Protein AF-A0A529MJ21-F1 (afdb_monomer)

Nearest PDB structures (foldseek):
  8zx1-assembly1_B  TM=7.496E-01  e=6.719E-03  Escherichia coli
  4tqu-assembly1_M  TM=7.699E-01  e=2.623E-01  Sphingomonas sp.
  4tqv-assembly4_M  TM=7.628E-01  e=3.107E-01  Sphingomonas sp.

Sequence (92 aa):
LRSFLRVTLPLSTPGVISAMLIVMIPTVGDYVTPKLVGGKDGVMIANAIQAQFGKASNWPLGAALSVTTMVIVTLMAGATVLIIRAAQRLAR

Solvent-accessible surface area (backbone atoms only — not comparable to full-atom values): 5176 Å² total; per-residue (Å²): 110,73,62,47,67,70,46,53,47,64,72,42,42,71,58,54,52,53,51,52,59,63,51,51,55,57,72,61,62,56,32,62,63,34,69,74,71,33,64,94,80,34,75,44,72,39,42,53,37,50,42,25,50,59,81,64,64,35,54,70,62,21,49,50,51,49,52,53,50,50,53,52,52,52,50,52,54,51,47,53,53,50,54,51,52,49,54,57,58,74,72,106

Mean predicted aligned error: 7.58 Å

Structure (mmCIF, N/CA/C/O backbone):
data_AF-A0A529MJ21-F1
#
_entry.id   AF-A0A529MJ21-F1
#
loop_
_atom_site.group_PDB
_atom_site.id
_atom_site.type_symbol
_atom_site.label_atom_id
_atom_site.label_alt_id
_atom_site.label_comp_id
_atom_site.label_asym_id
_atom_site.label_entity_id
_atom_site.label_seq_id
_atom_site.pdbx_PDB_ins_code
_atom_site.Cartn_x
_atom_site.Cartn_y
_atom_site.Cartn_z
_atom_site.occupancy
_atom_site.B_iso_or_equiv
_atom_site.auth_seq_id
_atom_site.auth_comp_id
_atom_site.auth_asym_id
_atom_site.auth_atom_id
_atom_site.pdbx_PDB_model_num
ATOM 1 N N . LEU A 1 1 ? -22.465 -13.831 15.093 1.00 78.25 1 LEU A N 1
ATOM 2 C CA . LEU A 1 1 ? -21.959 -12.545 14.544 1.00 78.25 1 LEU A CA 1
ATOM 3 C C . LEU A 1 1 ? -21.834 -11.412 15.567 1.00 78.25 1 LEU A C 1
ATOM 5 O O . LEU A 1 1 ? -20.801 -10.756 15.579 1.00 78.25 1 LEU A O 1
ATOM 9 N N . ARG A 1 2 ? -22.839 -11.161 16.423 1.00 82.31 2 ARG A N 1
ATOM 10 C CA . ARG A 1 2 ? -22.863 -9.981 17.316 1.00 82.31 2 ARG A CA 1
ATOM 11 C C . ARG A 1 2 ? -21.658 -9.878 18.269 1.00 82.31 2 ARG A C 1
ATOM 13 O O . ARG A 1 2 ? -21.151 -8.783 18.461 1.00 82.31 2 ARG A O 1
ATOM 20 N N . SER A 1 3 ? -21.180 -11.006 18.809 1.00 83.50 3 SER A N 1
ATOM 21 C CA . SER A 1 3 ? -19.985 -11.057 19.674 1.00 83.50 3 SER A CA 1
ATOM 22 C C . SER A 1 3 ? -18.688 -10.743 18.911 1.00 83.50 3 SER A C 1
ATOM 24 O O . SER A 1 3 ? -17.901 -9.908 19.346 1.00 83.50 3 SER A O 1
ATOM 26 N N . PHE A 1 4 ? -18.515 -11.314 17.714 1.00 85.94 4 PHE A N 1
ATOM 27 C CA . PHE A 1 4 ? -17.345 -11.063 16.866 1.00 85.94 4 PHE A CA 1
ATOM 28 C C . PHE A 1 4 ? -17.195 -9.576 16.521 1.00 85.94 4 PHE A C 1
ATOM 30 O O . PHE A 1 4 ? -16.128 -9.010 16.712 1.00 85.94 4 PHE A O 1
ATOM 37 N N . LEU A 1 5 ? -18.277 -8.924 16.082 1.00 84.56 5 LEU A N 1
ATOM 38 C CA . LEU A 1 5 ? -18.237 -7.514 15.680 1.00 84.56 5 LEU A CA 1
ATOM 39 C C . LEU A 1 5 ? -18.039 -6.546 16.856 1.00 84.56 5 LEU A C 1
ATOM 41 O O . LEU A 1 5 ? -17.468 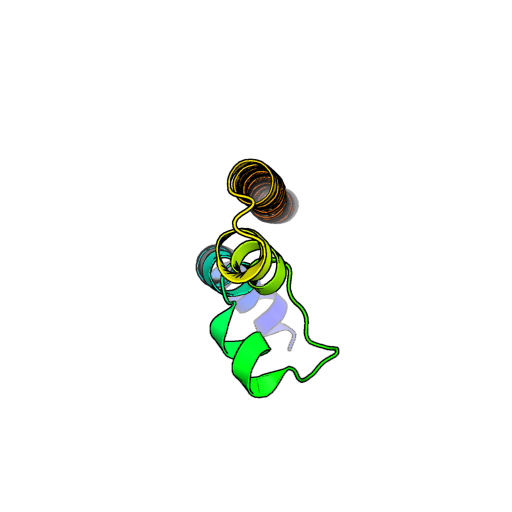-5.479 16.663 1.00 84.56 5 LEU A O 1
ATOM 45 N N . ARG A 1 6 ? -18.505 -6.892 18.064 1.00 83.94 6 ARG A N 1
ATOM 46 C CA . ARG A 1 6 ? -18.392 -6.021 19.250 1.00 83.94 6 ARG A CA 1
ATOM 47 C C . ARG A 1 6 ? -17.137 -6.240 20.082 1.00 83.94 6 ARG A C 1
ATOM 49 O O . ARG A 1 6 ? -16.750 -5.329 20.800 1.00 83.94 6 ARG A O 1
ATOM 56 N N . VAL A 1 7 ? -16.559 -7.437 20.045 1.00 83.94 7 VAL A N 1
ATOM 57 C CA . VAL A 1 7 ? -15.479 -7.830 20.958 1.00 83.94 7 VAL A CA 1
ATOM 58 C C . VAL A 1 7 ? -14.231 -8.163 20.158 1.00 83.94 7 VAL A C 1
ATOM 60 O O . VAL A 1 7 ? -13.247 -7.434 20.226 1.00 83.94 7 VAL A O 1
ATOM 63 N N . THR A 1 8 ? -14.286 -9.221 19.347 1.00 87.69 8 THR A N 1
ATOM 64 C CA . THR A 1 8 ? -13.117 -9.733 18.620 1.00 87.69 8 THR A CA 1
ATOM 65 C C . THR A 1 8 ? -12.586 -8.726 17.606 1.00 87.69 8 THR A C 1
ATOM 67 O O . THR A 1 8 ? -11.397 -8.438 17.599 1.00 87.69 8 THR A O 1
ATOM 70 N N . LEU A 1 9 ? -13.462 -8.141 16.786 1.00 84.50 9 LEU A N 1
ATOM 71 C CA . LEU A 1 9 ? -13.084 -7.195 15.743 1.00 84.50 9 LEU A CA 1
ATOM 72 C C . LEU A 1 9 ? -12.359 -5.961 16.316 1.00 84.50 9 LEU A C 1
ATOM 74 O O . LEU A 1 9 ? -11.221 -5.743 15.904 1.00 84.50 9 LEU A O 1
ATOM 78 N N . PRO A 1 10 ? -12.911 -5.192 17.282 1.00 83.19 10 PRO A N 1
ATOM 79 C CA . PRO A 1 10 ? -12.216 -4.033 17.843 1.00 83.19 10 PRO A CA 1
ATOM 80 C C . PRO A 1 10 ? -10.928 -4.399 18.590 1.00 83.19 10 PRO A C 1
ATOM 82 O O . PRO A 1 10 ? -9.930 -3.702 18.410 1.00 83.19 10 PRO A O 1
ATOM 85 N N . LEU A 1 11 ? -10.893 -5.507 19.344 1.00 86.19 11 LEU A N 1
ATOM 86 C CA . LEU A 1 11 ? -9.669 -5.974 20.016 1.00 86.19 11 LEU A CA 1
ATOM 87 C C . LEU A 1 11 ? -8.564 -6.363 19.021 1.00 86.19 11 LEU A C 1
ATOM 89 O O . LEU A 1 11 ? -7.388 -6.114 19.279 1.00 86.19 11 LEU A O 1
ATOM 93 N N . SER A 1 12 ? -8.927 -6.928 17.869 1.00 86.44 12 SER A N 1
ATOM 94 C CA . SER A 1 12 ? -7.982 -7.316 16.819 1.00 86.44 12 SER A CA 1
ATOM 95 C C . SER A 1 12 ? -7.637 -6.186 15.839 1.00 86.44 12 SER A C 1
ATOM 97 O O . SER A 1 12 ? -6.700 -6.359 15.060 1.00 86.44 12 SER A O 1
ATOM 99 N N . THR A 1 13 ? -8.320 -5.027 15.877 1.00 83.75 13 THR A N 1
ATOM 100 C CA . THR A 1 13 ? -8.027 -3.887 14.980 1.00 83.75 13 THR A CA 1
ATOM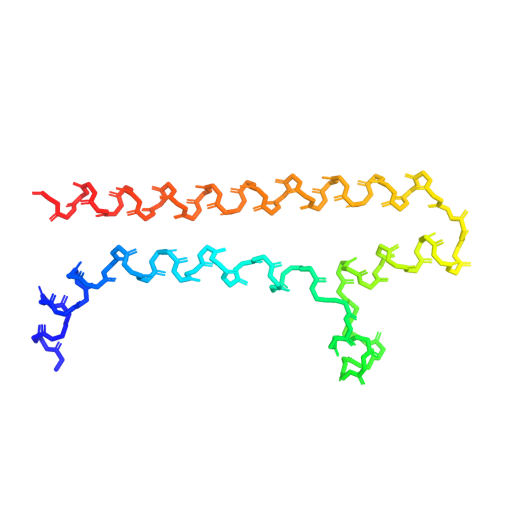 101 C C . THR A 1 13 ? -6.536 -3.527 14.909 1.00 83.75 13 THR A C 1
ATOM 103 O O . THR A 1 13 ? -6.026 -3.544 13.795 1.00 83.75 13 THR A O 1
ATOM 106 N N . PRO A 1 14 ? -5.778 -3.283 16.004 1.00 82.19 14 PRO A N 1
ATOM 107 C CA . PRO A 1 14 ? -4.337 -2.993 15.921 1.00 82.19 14 PRO A CA 1
ATOM 108 C C . PRO A 1 14 ? -3.534 -4.053 15.153 1.00 82.19 14 PRO A C 1
ATOM 110 O O . PRO A 1 14 ? -2.623 -3.702 14.405 1.00 82.19 14 PRO A O 1
ATOM 113 N N . GLY A 1 15 ? -3.891 -5.334 15.286 1.00 86.88 15 GLY A N 1
ATOM 114 C CA . GLY A 1 15 ? -3.233 -6.427 14.568 1.00 86.88 15 GLY A CA 1
ATOM 115 C C . GLY A 1 15 ? -3.546 -6.432 13.070 1.00 86.88 15 GLY A C 1
ATOM 116 O O . GLY A 1 15 ? -2.638 -6.570 12.254 1.00 86.88 15 GLY A O 1
ATOM 117 N N . VAL A 1 16 ? -4.812 -6.212 12.701 1.00 86.00 16 VAL A N 1
ATOM 118 C CA . VAL A 1 16 ? -5.247 -6.131 11.294 1.00 86.00 16 VAL A CA 1
ATOM 119 C C . VAL A 1 16 ? -4.541 -4.987 10.567 1.00 86.00 16 VAL A C 1
ATOM 121 O O . VAL A 1 16 ? -4.118 -5.145 9.427 1.00 86.00 16 VAL A O 1
ATOM 124 N N . ILE A 1 17 ? -4.348 -3.858 11.245 1.00 81.94 17 ILE A N 1
ATOM 125 C CA . ILE A 1 17 ? -3.681 -2.676 10.688 1.00 81.94 17 ILE A CA 1
ATOM 126 C C . ILE A 1 17 ? -2.220 -2.986 10.374 1.00 81.94 17 ILE A C 1
ATOM 128 O O . ILE A 1 17 ? -1.753 -2.719 9.269 1.00 81.94 17 ILE A O 1
ATOM 132 N N . SER A 1 18 ? -1.510 -3.591 11.326 1.00 85.06 18 SER A N 1
ATOM 133 C CA . SER A 1 18 ? -0.121 -4.012 11.132 1.00 85.06 18 SER A CA 1
ATOM 134 C C . SER A 1 18 ? 0.006 -5.014 9.984 1.00 85.06 18 SER A C 1
ATOM 136 O O . SER A 1 18 ? 0.885 -4.868 9.138 1.00 85.06 18 SER A O 1
ATOM 138 N 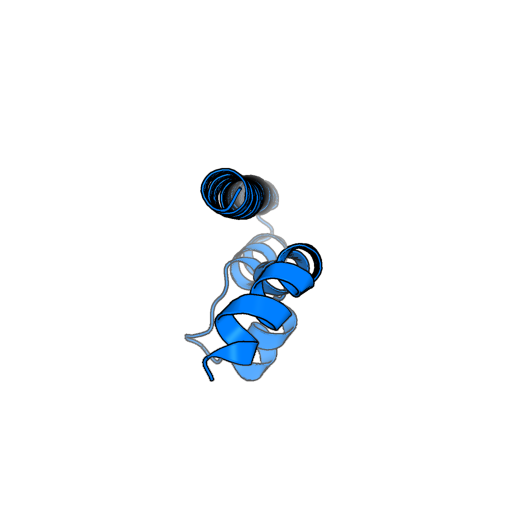N . ALA A 1 19 ? -0.904 -5.990 9.903 1.00 87.31 19 ALA A N 1
ATOM 139 C CA . ALA A 1 19 ? -0.919 -6.971 8.822 1.00 87.31 19 ALA A CA 1
ATOM 140 C C . ALA A 1 19 ? -1.179 -6.325 7.449 1.00 87.31 19 ALA A C 1
ATOM 142 O O . ALA A 1 19 ? -0.472 -6.629 6.490 1.00 87.31 19 ALA A O 1
ATOM 143 N N . MET A 1 20 ? -2.134 -5.392 7.356 1.00 86.06 20 MET A N 1
ATOM 144 C CA . MET A 1 20 ? -2.411 -4.659 6.115 1.00 86.06 20 MET A CA 1
ATOM 145 C C . MET A 1 20 ? -1.190 -3.876 5.626 1.00 86.06 20 MET A C 1
ATOM 147 O O . MET A 1 20 ? -0.896 -3.895 4.434 1.00 86.06 20 MET A O 1
ATOM 151 N N . LEU A 1 21 ? -0.446 -3.230 6.529 1.00 83.94 21 LEU A N 1
ATOM 152 C CA . LEU A 1 21 ? 0.756 -2.476 6.158 1.00 83.94 21 LEU A CA 1
ATOM 153 C C . LEU A 1 21 ? 1.874 -3.376 5.632 1.00 83.94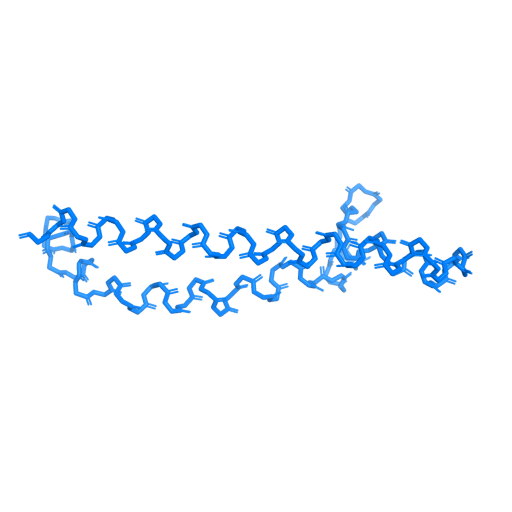 21 LEU A C 1
ATOM 155 O O . LEU A 1 21 ? 2.515 -3.032 4.641 1.00 83.94 21 LEU A O 1
ATOM 159 N N . ILE A 1 22 ? 2.088 -4.529 6.269 1.00 85.94 22 ILE A N 1
ATOM 160 C CA . ILE A 1 22 ? 3.116 -5.491 5.854 1.00 85.94 22 ILE A CA 1
ATOM 161 C C . ILE A 1 22 ? 2.789 -6.076 4.471 1.00 85.94 22 ILE A C 1
ATOM 163 O O . ILE A 1 22 ? 3.686 -6.215 3.644 1.00 85.94 22 ILE A O 1
ATOM 167 N N . VAL A 1 23 ? 1.514 -6.375 4.193 1.00 86.81 23 VAL A N 1
ATOM 168 C CA . VAL A 1 23 ? 1.066 -6.948 2.908 1.00 86.81 23 VAL A CA 1
ATOM 169 C C . VAL A 1 23 ? 1.081 -5.925 1.767 1.00 86.81 23 VAL A C 1
ATOM 171 O O . VAL A 1 23 ? 1.322 -6.302 0.622 1.00 86.81 23 VAL A O 1
ATOM 174 N N . MET A 1 24 ? 0.903 -4.633 2.060 1.00 81.38 24 MET A N 1
ATOM 175 C CA . MET A 1 24 ? 0.902 -3.568 1.047 1.00 81.38 24 MET A CA 1
ATOM 176 C C . MET A 1 24 ? 2.207 -3.536 0.224 1.00 81.38 24 MET A C 1
ATOM 178 O O . MET A 1 24 ? 2.183 -3.289 -0.983 1.00 81.38 24 MET A O 1
ATOM 182 N N . ILE A 1 25 ? 3.344 -3.819 0.870 1.00 82.00 25 ILE A N 1
ATOM 183 C CA . ILE A 1 25 ? 4.685 -3.772 0.267 1.00 82.00 25 ILE A CA 1
ATOM 184 C C . ILE A 1 25 ? 4.814 -4.760 -0.911 1.00 82.00 25 ILE A C 1
ATOM 186 O O . ILE A 1 25 ? 5.054 -4.308 -2.034 1.00 82.00 25 ILE A O 1
ATOM 190 N N . PRO A 1 26 ? 4.634 -6.085 -0.723 1.00 81.75 26 PRO A N 1
ATOM 191 C CA . PRO A 1 26 ? 4.728 -7.037 -1.825 1.00 81.75 26 PRO A CA 1
ATOM 192 C C . PRO A 1 26 ? 3.601 -6.874 -2.846 1.00 81.75 26 PRO A C 1
ATOM 194 O O . PRO A 1 26 ? 3.851 -7.068 -4.029 1.00 81.75 26 PRO A O 1
ATOM 197 N N . THR A 1 27 ? 2.390 -6.463 -2.446 1.00 81.75 27 THR A N 1
ATOM 198 C CA . THR A 1 27 ? 1.272 -6.341 -3.403 1.00 81.75 27 THR A CA 1
ATOM 199 C C . THR A 1 27 ? 1.504 -5.318 -4.510 1.00 81.75 27 THR A C 1
ATOM 201 O O . THR A 1 27 ? 0.983 -5.497 -5.605 1.00 81.75 27 THR A O 1
ATOM 204 N N . VAL A 1 28 ? 2.281 -4.259 -4.255 1.00 76.88 28 VAL A N 1
ATOM 205 C CA . VAL A 1 28 ? 2.605 -3.264 -5.292 1.00 76.88 28 VAL A CA 1
ATOM 206 C C . VAL A 1 28 ? 3.936 -3.566 -5.983 1.00 76.88 28 VAL A C 1
ATOM 208 O O . VAL A 1 28 ? 4.121 -3.219 -7.149 1.00 76.88 28 VAL A O 1
ATOM 211 N N . GLY A 1 29 ? 4.866 -4.213 -5.278 1.00 75.19 29 GLY A N 1
ATOM 212 C CA . GLY A 1 29 ? 6.195 -4.538 -5.798 1.00 75.19 29 GLY A CA 1
ATOM 213 C C . GLY A 1 29 ? 6.274 -5.818 -6.634 1.00 75.19 29 GLY A C 1
ATOM 214 O O . GLY A 1 29 ? 7.294 -6.046 -7.286 1.00 75.19 29 GLY A O 1
ATOM 215 N N . ASP A 1 30 ? 5.243 -6.663 -6.623 1.00 80.25 30 ASP A N 1
ATOM 216 C CA . ASP A 1 30 ? 5.263 -7.928 -7.353 1.00 80.25 30 ASP A CA 1
ATOM 217 C C . ASP A 1 30 ? 5.130 -7.714 -8.869 1.00 80.25 30 ASP A C 1
ATOM 219 O O . ASP A 1 30 ? 4.073 -7.372 -9.399 1.00 80.25 30 ASP A O 1
ATOM 223 N N . TYR A 1 31 ? 6.234 -7.937 -9.578 1.00 72.94 31 TYR A N 1
ATOM 224 C CA . TYR A 1 31 ? 6.275 -7.988 -11.039 1.00 72.94 31 TYR A CA 1
ATOM 225 C C . TYR A 1 31 ? 6.403 -9.424 -11.566 1.00 72.94 31 TYR A C 1
ATOM 227 O O . TYR A 1 31 ? 6.191 -9.684 -12.747 1.00 72.94 31 TYR A O 1
ATOM 235 N N . VAL A 1 32 ? 6.784 -10.387 -10.726 1.00 70.31 32 VAL A N 1
ATOM 236 C CA . VAL A 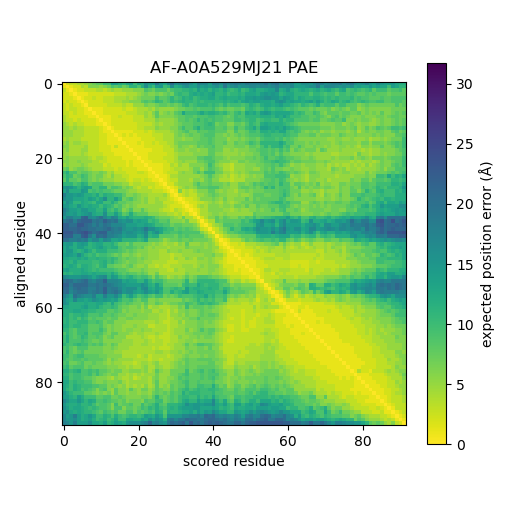1 32 ? 7.111 -11.741 -11.195 1.00 70.31 32 VAL A CA 1
ATOM 237 C C . VAL A 1 32 ? 5.829 -12.525 -11.438 1.00 70.31 32 VAL A C 1
ATOM 239 O O . VAL A 1 32 ? 5.654 -13.097 -12.514 1.00 70.31 32 VAL A O 1
ATOM 242 N N . THR A 1 33 ? 4.899 -12.494 -10.484 1.00 78.94 33 THR A N 1
ATOM 243 C CA . THR A 1 33 ? 3.612 -13.189 -10.596 1.00 78.94 33 THR A CA 1
ATOM 244 C C . THR A 1 33 ? 2.791 -12.710 -11.797 1.00 78.94 33 THR A C 1
ATOM 246 O O . THR A 1 33 ? 2.403 -13.553 -12.611 1.00 78.94 33 THR A O 1
ATOM 249 N N . PRO A 1 34 ? 2.560 -11.395 -12.011 1.00 72.69 34 PRO A N 1
ATOM 250 C CA . PRO A 1 34 ? 1.803 -10.943 -13.177 1.00 72.69 34 PRO A CA 1
ATOM 251 C C . PRO A 1 34 ? 2.538 -11.206 -14.497 1.00 72.69 34 PRO A C 1
ATOM 253 O O . PRO A 1 34 ? 1.893 -11.458 -15.509 1.00 72.69 34 PRO A O 1
ATOM 256 N N . LYS A 1 35 ? 3.876 -11.218 -14.508 1.00 74.38 35 LYS A N 1
ATOM 257 C CA . LYS A 1 35 ? 4.647 -11.560 -15.712 1.00 74.38 35 LYS A CA 1
ATOM 258 C C . LYS A 1 35 ? 4.507 -13.030 -16.116 1.00 74.38 35 LYS A C 1
ATOM 260 O O . LYS A 1 35 ? 4.551 -13.327 -17.307 1.00 74.38 35 LYS A O 1
ATOM 265 N N . LEU A 1 36 ? 4.359 -13.937 -15.150 1.00 76.44 36 LEU A N 1
ATOM 266 C CA . LEU A 1 36 ? 4.250 -15.377 -15.401 1.00 76.44 36 LEU A CA 1
ATOM 267 C C . LEU A 1 36 ? 2.801 -15.848 -15.592 1.00 76.44 36 LEU A C 1
ATOM 269 O O . LEU A 1 36 ? 2.562 -16.752 -16.386 1.00 76.44 36 LEU A O 1
ATOM 273 N N . VAL A 1 37 ? 1.841 -15.241 -14.886 1.00 79.12 37 VAL A N 1
ATOM 274 C CA . VAL A 1 37 ? 0.445 -15.719 -14.813 1.00 79.12 37 VAL A CA 1
ATOM 275 C C . VAL A 1 37 ? -0.557 -14.744 -15.454 1.00 79.12 37 VAL A C 1
ATOM 277 O O . VAL A 1 37 ? -1.660 -15.144 -15.811 1.00 79.12 37 VAL A O 1
ATOM 280 N N . GLY A 1 38 ? -0.198 -13.470 -15.648 1.00 70.94 38 GLY A N 1
ATOM 281 C CA . GLY A 1 38 ? -1.124 -12.410 -16.081 1.00 70.94 38 GLY A CA 1
ATOM 282 C C . GLY A 1 38 ? -1.413 -12.324 -17.588 1.00 70.94 38 GLY A C 1
ATOM 283 O O . GLY A 1 38 ? -2.314 -11.590 -17.992 1.00 70.94 38 GLY A O 1
ATOM 284 N N . GLY A 1 39 ? -0.687 -13.052 -18.443 1.00 70.38 39 GLY A N 1
ATOM 285 C CA . GLY A 1 39 ? -0.854 -12.972 -19.903 1.00 70.38 39 GLY A CA 1
ATOM 286 C C . GLY A 1 39 ? -0.540 -11.580 -20.487 1.00 70.38 39 GLY A C 1
ATOM 287 O O . GLY A 1 39 ? 0.139 -10.772 -19.857 1.00 70.38 39 GLY A O 1
ATOM 288 N N . LYS A 1 40 ? -1.019 -11.280 -21.709 1.00 62.06 40 LYS A N 1
ATOM 289 C CA . LYS A 1 40 ? -0.739 -9.993 -22.393 1.00 62.06 40 LYS A CA 1
ATOM 290 C C . LYS A 1 40 ? -1.425 -8.776 -21.755 1.00 62.06 40 LYS A C 1
ATOM 292 O O . LYS A 1 40 ? -0.958 -7.660 -21.946 1.00 62.06 40 LYS A O 1
ATOM 297 N N . ASP A 1 41 ? -2.522 -8.999 -21.028 1.00 62.75 41 ASP A N 1
ATOM 298 C CA . ASP A 1 41 ? -3.365 -7.940 -20.454 1.00 62.75 41 ASP A CA 1
ATOM 299 C C . ASP A 1 41 ? -3.095 -7.717 -18.953 1.00 62.75 41 ASP A C 1
ATOM 301 O O . ASP A 1 41 ? -3.458 -6.680 -18.406 1.00 62.75 41 ASP A O 1
ATOM 305 N N . GLY A 1 42 ? -2.396 -8.639 -18.280 1.00 61.72 42 GLY A N 1
ATOM 306 C CA . GLY A 1 42 ? -1.993 -8.532 -16.873 1.00 61.72 42 GLY A CA 1
ATOM 307 C C . GLY A 1 42 ? -0.755 -7.662 -16.648 1.00 61.72 42 GLY A C 1
ATOM 308 O O . GLY A 1 42 ? 0.135 -8.021 -15.875 1.00 61.72 42 GLY A O 1
ATOM 309 N N . VAL A 1 43 ? -0.646 -6.534 -17.351 1.00 68.19 43 VAL A N 1
ATOM 310 C CA . VAL A 1 43 ? 0.498 -5.630 -17.204 1.00 68.19 43 VAL A CA 1
ATOM 311 C C . VAL A 1 43 ? 0.311 -4.789 -15.945 1.00 68.19 43 VAL A C 1
ATOM 313 O O . VAL A 1 43 ? -0.534 -3.902 -15.893 1.00 68.19 43 VAL A O 1
ATOM 316 N N . MET A 1 44 ? 1.124 -5.055 -14.925 1.00 81.81 44 MET A N 1
ATOM 317 C CA . MET A 1 44 ? 1.188 -4.224 -13.724 1.00 81.81 44 MET A CA 1
ATOM 318 C C . MET A 1 44 ? 2.266 -3.145 -13.842 1.00 81.81 44 MET A C 1
ATOM 320 O O . MET A 1 44 ? 3.206 -3.263 -14.631 1.00 81.81 44 MET A O 1
ATOM 324 N N . ILE A 1 45 ? 2.161 -2.102 -13.017 1.00 81.38 45 ILE A N 1
ATOM 325 C CA . ILE A 1 45 ? 3.136 -1.000 -12.946 1.00 81.38 45 ILE A CA 1
ATOM 326 C C . ILE A 1 45 ? 4.570 -1.516 -12.777 1.00 81.38 45 ILE A C 1
ATOM 328 O O . ILE A 1 45 ? 5.485 -1.035 -13.444 1.00 81.38 45 ILE A O 1
ATOM 332 N N . ALA A 1 46 ? 4.761 -2.555 -11.965 1.00 78.75 46 ALA A N 1
ATOM 333 C CA . ALA A 1 46 ? 6.071 -3.150 -11.744 1.00 78.75 46 ALA A CA 1
ATOM 334 C C . ALA A 1 46 ? 6.639 -3.834 -13.015 1.00 78.75 46 ALA A C 1
ATOM 336 O O . ALA A 1 46 ? 7.840 -3.745 -13.284 1.00 78.75 46 ALA A O 1
ATOM 337 N N . ASN A 1 47 ? 5.779 -4.409 -13.871 1.00 83.19 47 ASN A N 1
ATOM 338 C CA . ASN A 1 47 ? 6.174 -4.936 -15.188 1.00 83.19 47 ASN A CA 1
ATOM 339 C C . ASN A 1 47 ? 6.587 -3.813 -16.142 1.00 83.19 47 ASN A C 1
ATOM 341 O O . ASN A 1 47 ? 7.564 -3.958 -16.880 1.00 83.19 47 ASN A O 1
ATOM 345 N N . ALA A 1 48 ? 5.859 -2.693 -16.122 1.00 81.06 48 ALA A N 1
ATOM 346 C CA . ALA A 1 48 ? 6.164 -1.530 -16.947 1.00 81.06 48 ALA A CA 1
ATOM 347 C C . ALA A 1 48 ? 7.521 -0.918 -16.568 1.00 81.06 48 ALA A C 1
ATOM 349 O O . ALA A 1 48 ? 8.346 -0.677 -17.445 1.00 81.06 48 ALA A O 1
ATOM 350 N N . ILE A 1 49 ? 7.807 -0.763 -15.271 1.00 84.00 49 ILE A N 1
ATOM 351 C CA . ILE A 1 49 ? 9.114 -0.296 -14.782 1.00 84.00 49 ILE A CA 1
ATOM 352 C C . ILE A 1 49 ? 10.233 -1.229 -15.273 1.00 84.00 49 ILE A C 1
ATOM 354 O O . ILE A 1 49 ? 11.214 -0.764 -15.856 1.00 84.00 49 ILE A O 1
ATOM 358 N N . GLN A 1 50 ? 10.068 -2.549 -15.120 1.00 81.56 50 GLN A N 1
ATOM 359 C CA . GLN A 1 50 ? 11.056 -3.523 -15.595 1.00 81.56 50 GLN A CA 1
ATOM 360 C C . GLN A 1 50 ? 11.270 -3.460 -17.116 1.00 81.56 50 GLN A C 1
ATOM 362 O O . GLN A 1 50 ? 12.401 -3.606 -17.583 1.00 81.56 50 GLN A O 1
ATOM 367 N N . ALA A 1 51 ? 10.217 -3.237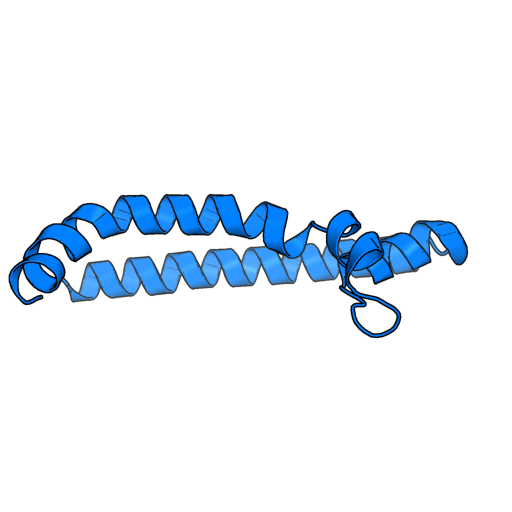 -17.903 1.00 82.44 51 ALA A N 1
ATOM 368 C CA . ALA A 1 51 ? 10.341 -3.097 -19.351 1.00 82.44 51 ALA A CA 1
ATOM 369 C C . ALA A 1 51 ? 11.164 -1.857 -19.744 1.00 82.44 51 ALA A C 1
ATOM 371 O O . ALA A 1 51 ? 11.969 -1.945 -20.675 1.00 82.44 51 ALA A O 1
ATOM 372 N N . GLN A 1 52 ? 11.024 -0.750 -19.006 1.00 82.31 52 GLN A N 1
ATOM 373 C CA . GLN A 1 52 ? 11.749 0.494 -19.278 1.00 82.31 52 GLN A CA 1
ATOM 374 C C . GLN A 1 52 ? 13.230 0.419 -18.894 1.00 82.31 52 GLN A C 1
ATOM 376 O O . GLN A 1 52 ? 14.074 0.890 -19.655 1.00 82.31 52 GLN A O 1
ATOM 381 N N . PHE A 1 53 ? 13.563 -0.239 -17.780 1.00 79.75 53 PHE A N 1
ATOM 382 C CA . PHE A 1 53 ? 14.959 -0.500 -17.404 1.00 79.75 53 PHE A CA 1
ATOM 383 C C . PHE A 1 53 ? 15.622 -1.591 -18.255 1.00 79.75 53 PHE A C 1
ATOM 385 O O . PHE A 1 53 ? 16.812 -1.506 -18.536 1.00 79.75 53 PHE A O 1
ATOM 392 N N . GLY A 1 54 ? 14.870 -2.617 -18.663 1.00 78.88 54 GLY A N 1
ATOM 393 C CA . GLY A 1 54 ? 15.393 -3.762 -19.409 1.00 78.88 54 GLY A CA 1
ATOM 394 C C . GLY A 1 54 ? 15.340 -3.583 -20.927 1.00 78.88 54 GLY A C 1
ATOM 395 O O . GLY A 1 54 ? 16.359 -3.360 -21.570 1.00 78.88 54 GLY A O 1
ATOM 396 N N . LYS A 1 55 ? 14.144 -3.720 -21.518 1.00 72.69 55 LYS A N 1
ATOM 397 C CA . LYS A 1 55 ? 13.962 -3.784 -22.982 1.00 72.69 55 LYS A CA 1
ATOM 398 C C . LYS A 1 55 ? 14.178 -2.441 -23.677 1.00 72.69 55 LYS A C 1
ATOM 400 O O . LYS A 1 55 ? 14.714 -2.421 -24.777 1.00 72.69 55 LYS A O 1
ATOM 405 N N . ALA A 1 56 ? 13.742 -1.343 -23.062 1.00 76.44 56 ALA A N 1
ATOM 406 C CA . ALA A 1 56 ? 13.873 -0.012 -23.652 1.00 76.44 56 ALA A CA 1
ATOM 407 C C . ALA A 1 56 ? 15.220 0.663 -23.339 1.00 76.44 56 ALA A C 1
ATOM 409 O O . ALA A 1 56 ? 15.525 1.687 -23.944 1.00 76.44 56 ALA A O 1
ATOM 410 N N . SER A 1 57 ? 16.001 0.127 -22.385 1.00 78.62 57 SER A N 1
ATOM 411 C CA . SER A 1 57 ? 17.221 0.748 -21.839 1.00 78.62 57 SER A CA 1
ATOM 412 C C . SER A 1 57 ? 17.046 2.251 -21.554 1.00 78.62 57 SER A C 1
ATOM 414 O O . SER A 1 57 ? 17.941 3.066 -21.771 1.00 78.62 57 SER A O 1
ATOM 416 N N . ASN A 1 58 ? 15.856 2.644 -21.089 1.00 82.50 58 ASN A N 1
ATOM 417 C CA . ASN A 1 58 ? 15.497 4.024 -20.790 1.00 82.50 58 ASN A CA 1
ATOM 418 C C . ASN A 1 58 ? 15.478 4.213 -19.272 1.00 82.50 58 ASN A C 1
ATOM 420 O O . ASN A 1 58 ? 14.431 4.279 -18.623 1.00 82.50 58 ASN A O 1
ATOM 424 N N . TRP A 1 59 ? 16.685 4.269 -18.715 1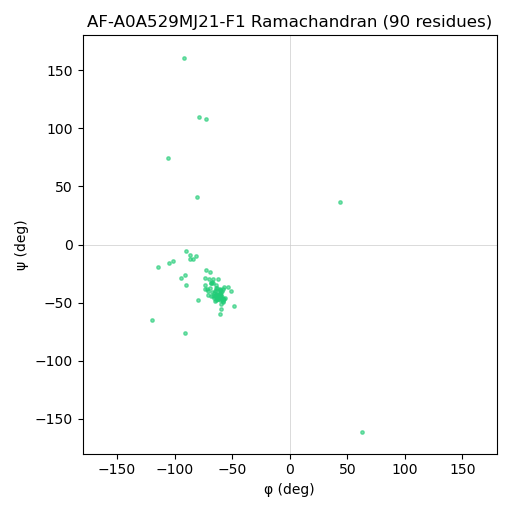.00 83.50 59 TRP A N 1
ATOM 425 C CA . TRP A 1 59 ? 16.956 4.402 -17.286 1.00 83.50 59 TRP A CA 1
ATOM 426 C C . TRP A 1 59 ? 16.336 5.669 -16.673 1.00 83.50 59 TRP A C 1
ATOM 428 O O . TRP A 1 59 ? 15.771 5.558 -15.584 1.00 83.50 59 TRP A O 1
ATOM 438 N N . PRO A 1 60 ? 16.350 6.846 -17.342 1.00 88.06 60 PRO A N 1
ATOM 439 C CA . PRO A 1 60 ? 15.706 8.046 -16.805 1.00 88.06 60 PRO A CA 1
ATOM 440 C C . PRO A 1 60 ? 14.192 7.888 -16.639 1.00 88.06 60 PRO A C 1
ATOM 442 O O . PRO A 1 60 ? 13.640 8.233 -15.594 1.00 88.06 60 PRO A O 1
ATOM 445 N N . LEU A 1 61 ? 13.513 7.326 -17.644 1.00 86.94 61 LEU A N 1
ATOM 446 C CA . LEU A 1 61 ? 12.065 7.125 -17.598 1.00 86.94 61 LEU A CA 1
ATOM 447 C C . LEU A 1 61 ? 11.697 6.018 -16.601 1.00 86.94 61 LEU A C 1
ATOM 449 O O . LEU A 1 61 ? 10.759 6.180 -15.822 1.00 86.94 61 LEU A O 1
ATOM 453 N N . GLY A 1 62 ? 12.474 4.932 -16.557 1.00 85.94 62 GLY A N 1
ATOM 454 C CA . GLY A 1 62 ? 12.332 3.896 -15.537 1.00 85.94 62 GLY A CA 1
ATOM 455 C C . GLY A 1 62 ? 12.446 4.460 -14.117 1.00 85.94 62 GLY A C 1
ATOM 456 O O . GLY A 1 62 ? 11.602 4.167 -13.272 1.00 85.94 62 GLY A O 1
ATOM 457 N N . ALA A 1 63 ? 13.439 5.318 -13.859 1.00 87.19 63 ALA A N 1
ATOM 458 C CA . ALA A 1 63 ? 13.628 5.954 -12.557 1.00 87.19 63 ALA A CA 1
ATOM 459 C C . ALA A 1 63 ? 12.459 6.878 -12.191 1.00 87.19 63 ALA A C 1
ATOM 461 O O . ALA A 1 63 ? 11.969 6.817 -11.063 1.00 87.19 63 ALA A O 1
ATOM 462 N N . ALA A 1 64 ? 11.965 7.676 -13.145 1.00 90.50 64 ALA A N 1
ATOM 463 C CA . ALA A 1 64 ? 10.794 8.523 -12.937 1.00 90.50 64 ALA A CA 1
ATOM 464 C C . ALA A 1 64 ? 9.564 7.693 -12.536 1.00 90.50 64 ALA A C 1
ATOM 466 O O . ALA A 1 64 ? 8.945 7.977 -11.513 1.00 90.50 64 ALA A O 1
ATOM 467 N N . LEU A 1 65 ? 9.262 6.614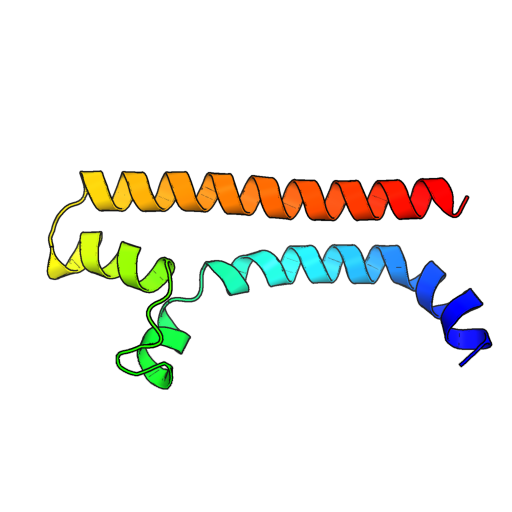 -13.270 1.00 88.19 65 LEU A N 1
ATOM 468 C CA . LEU A 1 65 ? 8.140 5.723 -12.954 1.00 88.19 65 LEU A CA 1
ATOM 469 C C . LEU A 1 65 ? 8.283 5.056 -11.580 1.00 88.19 65 LEU A C 1
ATOM 471 O O . LEU A 1 65 ? 7.300 4.981 -10.838 1.00 88.19 65 LEU A O 1
ATOM 475 N N . SER A 1 6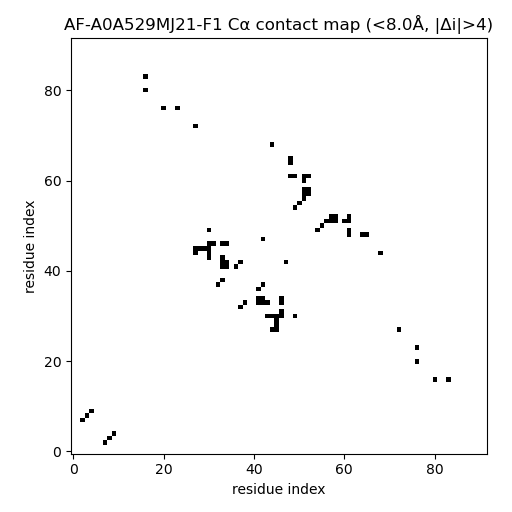6 ? 9.488 4.606 -11.216 1.00 88.06 66 SER A N 1
ATOM 476 C CA . SER A 1 66 ? 9.759 4.035 -9.891 1.00 88.06 66 SER A CA 1
ATOM 477 C C . SER A 1 66 ? 9.496 5.040 -8.773 1.00 88.06 66 SER A C 1
ATOM 479 O O . SER A 1 66 ? 8.797 4.717 -7.814 1.00 88.06 66 SER A O 1
ATOM 481 N N . VAL A 1 67 ? 10.008 6.269 -8.900 1.00 91.06 67 VAL A N 1
ATOM 482 C CA . VAL A 1 67 ? 9.836 7.314 -7.880 1.00 91.06 67 VAL A CA 1
ATOM 483 C C . VAL A 1 67 ? 8.372 7.738 -7.774 1.00 91.06 67 VAL A C 1
ATOM 485 O O . VAL A 1 67 ? 7.846 7.824 -6.665 1.00 91.06 67 VAL A O 1
ATOM 488 N N . THR A 1 68 ? 7.679 7.940 -8.899 1.00 90.19 68 THR A N 1
ATOM 489 C CA . THR A 1 68 ? 6.244 8.264 -8.901 1.00 90.19 68 THR A CA 1
ATOM 490 C C . THR A 1 68 ? 5.428 7.168 -8.221 1.00 90.19 68 THR A C 1
ATOM 492 O O . THR A 1 68 ? 4.595 7.463 -7.365 1.00 90.19 68 THR A O 1
ATOM 495 N N . THR A 1 69 ? 5.702 5.900 -8.537 1.00 87.25 69 THR A N 1
ATOM 496 C CA . THR A 1 69 ? 5.013 4.763 -7.912 1.00 87.25 69 THR A CA 1
ATOM 497 C C . THR A 1 69 ? 5.297 4.704 -6.414 1.00 87.25 69 THR A C 1
ATOM 499 O O . THR A 1 69 ? 4.369 4.541 -5.627 1.00 87.25 69 THR A O 1
ATOM 502 N N . MET A 1 70 ? 6.552 4.907 -5.999 1.00 89.12 70 MET A N 1
ATOM 503 C CA . MET A 1 70 ? 6.933 4.930 -4.586 1.00 89.12 70 MET A CA 1
ATOM 504 C C . MET A 1 70 ? 6.139 5.988 -3.810 1.00 89.12 70 MET A C 1
ATOM 506 O O . MET A 1 70 ? 5.554 5.673 -2.777 1.00 89.12 70 MET A O 1
ATOM 510 N N . VAL A 1 71 ? 6.040 7.214 -4.338 1.00 91.94 71 VAL A N 1
ATOM 511 C CA . VAL A 1 71 ? 5.266 8.302 -3.714 1.00 91.94 71 VAL A CA 1
ATOM 512 C C . VAL A 1 71 ? 3.787 7.934 -3.587 1.00 91.94 71 VAL A C 1
ATOM 514 O O . VAL A 1 71 ? 3.207 8.109 -2.515 1.00 91.94 71 VAL A O 1
ATOM 517 N N . ILE A 1 72 ? 3.177 7.383 -4.641 1.00 89.88 72 ILE A N 1
ATOM 518 C CA . ILE A 1 72 ? 1.764 6.969 -4.623 1.00 89.88 72 ILE A CA 1
ATOM 519 C C . ILE A 1 72 ? 1.522 5.902 -3.549 1.00 89.88 72 ILE A C 1
ATOM 521 O O . ILE A 1 72 ? 0.578 6.019 -2.767 1.00 89.88 72 ILE A O 1
ATOM 525 N N . VAL A 1 73 ? 2.391 4.892 -3.461 1.00 87.50 73 VAL A N 1
ATOM 526 C CA . VAL A 1 73 ? 2.273 3.818 -2.463 1.00 87.50 73 VAL A CA 1
ATOM 527 C C . VAL A 1 73 ? 2.432 4.358 -1.049 1.00 87.50 73 VAL A C 1
ATOM 529 O O . VAL A 1 73 ? 1.637 4.013 -0.176 1.00 87.50 73 VAL A O 1
ATOM 532 N N . THR A 1 74 ? 3.409 5.236 -0.813 1.00 87.75 74 THR A N 1
ATOM 533 C CA . THR A 1 74 ? 3.597 5.876 0.494 1.00 87.75 74 THR A CA 1
ATOM 534 C C . THR A 1 74 ? 2.366 6.688 0.897 1.00 87.75 74 THR A C 1
ATOM 536 O O . THR A 1 74 ? 1.923 6.587 2.042 1.00 87.75 74 THR A O 1
ATOM 539 N N . LEU A 1 75 ? 1.769 7.444 -0.031 1.00 90.56 75 LEU A N 1
ATOM 540 C CA . LEU A 1 75 ? 0.540 8.200 0.227 1.00 90.56 75 LEU A CA 1
ATOM 541 C C . LEU A 1 75 ? -0.651 7.280 0.515 1.00 90.56 75 LEU A C 1
ATOM 543 O O . LEU A 1 75 ? -1.381 7.525 1.473 1.00 90.56 75 LEU A O 1
ATOM 547 N N . MET A 1 76 ? -0.832 6.202 -0.253 1.00 87.75 76 MET A N 1
ATOM 548 C CA . MET A 1 76 ? -1.895 5.219 -0.013 1.00 87.75 76 MET A CA 1
ATOM 549 C C . MET A 1 76 ? -1.737 4.511 1.336 1.00 87.75 76 MET A C 1
ATOM 551 O O . MET A 1 76 ? -2.708 4.379 2.085 1.00 87.75 76 MET A O 1
ATOM 555 N N . ALA A 1 77 ? -0.521 4.077 1.675 1.00 85.88 77 ALA A N 1
ATOM 556 C CA . ALA A 1 77 ? -0.226 3.464 2.966 1.00 85.88 77 ALA A CA 1
ATOM 557 C C . ALA A 1 77 ? -0.483 4.456 4.109 1.00 85.88 77 ALA A C 1
ATOM 559 O O . ALA A 1 77 ? -1.191 4.129 5.060 1.00 85.88 77 ALA A O 1
ATOM 560 N N . GLY A 1 78 ? -0.001 5.696 3.980 1.00 88.00 78 GLY A N 1
ATOM 561 C CA . GLY A 1 78 ? -0.250 6.770 4.940 1.00 88.00 78 GLY A CA 1
ATOM 562 C C . GLY A 1 78 ? -1.740 7.060 5.129 1.00 88.00 78 GLY A C 1
ATOM 563 O O . GLY A 1 78 ? -2.215 7.101 6.263 1.00 88.00 78 GLY A O 1
ATOM 564 N N . ALA A 1 79 ? -2.504 7.180 4.040 1.00 88.12 79 ALA A N 1
ATOM 565 C CA . ALA A 1 79 ? -3.951 7.380 4.080 1.00 88.12 79 ALA A CA 1
ATOM 566 C C . ALA A 1 79 ? -4.670 6.221 4.782 1.00 88.12 79 ALA A C 1
ATOM 568 O O . ALA A 1 79 ? -5.524 6.454 5.634 1.00 88.12 79 ALA A O 1
ATOM 569 N N . THR A 1 80 ? -4.273 4.980 4.494 1.00 84.38 80 THR A N 1
ATOM 570 C CA . THR A 1 80 ? -4.823 3.783 5.145 1.00 84.38 80 THR A CA 1
ATOM 571 C C . THR A 1 80 ? -4.589 3.835 6.655 1.00 84.38 80 THR A C 1
ATOM 573 O O . THR A 1 80 ? -5.529 3.656 7.427 1.00 84.38 80 THR A O 1
ATOM 576 N N . VAL A 1 81 ? -3.374 4.187 7.097 1.00 84.00 81 VAL A N 1
ATOM 577 C CA . VAL A 1 81 ? -3.069 4.392 8.525 1.00 84.00 81 VAL A CA 1
ATOM 578 C C . VAL A 1 81 ? -3.921 5.505 9.133 1.00 84.00 81 VAL A C 1
ATOM 580 O O . VAL A 1 81 ? -4.427 5.346 10.243 1.00 84.00 81 VAL A O 1
ATOM 583 N N . LEU A 1 82 ? -4.086 6.632 8.439 1.00 85.81 82 LEU A N 1
ATOM 584 C CA . LEU A 1 82 ? -4.855 7.776 8.934 1.00 85.81 82 LEU A CA 1
ATOM 585 C C . LEU A 1 82 ? -6.345 7.456 9.079 1.00 85.81 82 LEU A C 1
ATOM 587 O O . LEU A 1 82 ? -6.912 7.751 10.128 1.00 85.81 82 LEU A O 1
ATOM 591 N N . ILE A 1 83 ? -6.960 6.820 8.077 1.00 84.88 83 ILE A N 1
ATOM 592 C CA . ILE A 1 83 ? -8.372 6.400 8.098 1.00 84.88 83 ILE A CA 1
ATOM 593 C C . ILE A 1 83 ? -8.620 5.469 9.277 1.00 84.88 83 ILE A C 1
ATOM 595 O O . ILE A 1 83 ? -9.554 5.644 10.054 1.00 84.88 83 ILE A O 1
ATOM 599 N N . ILE A 1 84 ? -7.735 4.498 9.439 1.00 80.25 84 ILE A N 1
ATOM 600 C CA . ILE A 1 84 ? -7.801 3.523 10.510 1.00 80.25 84 ILE A CA 1
ATOM 601 C C . ILE A 1 84 ? -7.653 4.197 11.881 1.00 80.25 84 ILE A C 1
ATOM 603 O O . ILE A 1 84 ? -8.437 3.932 12.792 1.00 80.25 84 ILE A O 1
ATOM 607 N N . ARG A 1 85 ? -6.670 5.092 12.044 1.00 80.94 85 ARG A N 1
ATOM 608 C CA . ARG A 1 85 ? -6.482 5.848 13.290 1.00 80.94 85 ARG A CA 1
ATOM 609 C C . ARG A 1 85 ? -7.677 6.754 13.582 1.00 80.94 85 ARG A C 1
ATOM 611 O O . ARG A 1 85 ? -8.052 6.894 14.742 1.00 80.94 85 ARG A O 1
ATOM 618 N N . ALA A 1 86 ? -8.280 7.355 12.559 1.00 80.06 86 ALA A N 1
ATOM 619 C CA . ALA A 1 86 ? -9.491 8.156 12.693 1.00 80.06 86 ALA A CA 1
ATOM 620 C C . ALA A 1 86 ? -10.683 7.295 13.137 1.00 80.06 86 ALA A C 1
ATOM 622 O O . ALA A 1 86 ? -11.374 7.663 14.082 1.00 80.06 86 ALA A O 1
ATOM 623 N N . ALA A 1 87 ? -10.862 6.112 12.544 1.00 75.94 87 ALA A N 1
ATOM 624 C CA . ALA A 1 87 ? -11.892 5.157 12.946 1.00 75.94 87 ALA A CA 1
ATOM 625 C C . ALA A 1 87 ? -11.713 4.691 14.403 1.00 75.94 87 ALA A C 1
ATOM 627 O O . ALA A 1 87 ? -12.684 4.600 15.147 1.00 75.94 87 ALA A O 1
ATOM 628 N N . GLN A 1 88 ? -10.470 4.468 14.845 1.00 70.44 88 GLN A N 1
ATOM 629 C CA . GLN A 1 88 ? -10.164 4.119 16.237 1.00 70.44 88 GLN A CA 1
ATOM 630 C C . GLN A 1 88 ? -10.413 5.268 17.221 1.00 70.44 88 GLN A C 1
ATOM 632 O O . GLN A 1 88 ? -10.786 5.013 18.362 1.00 70.44 88 GLN A O 1
ATOM 637 N N . ARG A 1 89 ? -10.207 6.524 16.801 1.00 72.81 89 ARG A N 1
ATOM 638 C CA . ARG A 1 89 ? -10.543 7.707 17.611 1.00 72.81 89 ARG A CA 1
ATOM 639 C C . ARG A 1 89 ? -12.049 7.895 17.751 1.00 72.81 89 ARG A C 1
ATOM 641 O O . ARG A 1 89 ? -12.481 8.280 18.822 1.00 72.81 89 ARG A O 1
ATOM 648 N N . LEU A 1 90 ? -12.819 7.615 16.698 1.00 70.12 90 LEU A N 1
ATOM 649 C CA . LEU A 1 90 ? -14.282 7.723 16.704 1.00 70.12 90 LEU A CA 1
ATOM 650 C C . LEU A 1 90 ? -14.965 6.608 17.519 1.00 70.12 90 LEU A C 1
ATOM 652 O O . LEU A 1 90 ? -16.118 6.749 17.908 1.00 70.12 90 LEU A O 1
ATOM 656 N N . ALA A 1 91 ? -14.270 5.484 17.715 1.00 62.59 91 ALA A N 1
ATOM 657 C CA . ALA A 1 91 ? -14.745 4.330 18.476 1.00 62.59 91 ALA A CA 1
ATOM 658 C C . ALA A 1 91 ? -14.385 4.376 19.976 1.00 62.59 91 ALA A C 1
ATOM 660 O O . ALA A 1 91 ? -14.788 3.474 20.712 1.00 62.59 91 ALA A O 1
ATOM 661 N N . ARG A 1 92 ? -13.606 5.376 20.409 1.00 55.19 92 ARG A N 1
ATOM 662 C CA . ARG A 1 92 ? -13.391 5.715 21.823 1.00 55.19 92 ARG A CA 1
ATOM 663 C C . ARG A 1 92 ? -14.430 6.733 22.261 1.00 55.19 92 ARG A C 1
ATOM 665 O O . ARG A 1 92 ? -14.873 6.608 23.420 1.00 55.19 92 ARG A O 1
#

pLDDT: mean 81.22, std 7.31, range [55.19, 91.94]

Secondary structure (DSSP, 8-state):
-HHIIIIIHHHHHHHHHHHHHHHHHHHHH--HHHHHHSTTT---HHHHHHHHHHTS--HHHHHHHHHHHHHHHHHHHHHHHHHHHHHHHHT-

Foldseek 3Di:
DVCCVPPVCLVCLVVVLVVVLVVLVCVQQDPPCCVVPVPPNSDHLNNVLCCCVPVVVPVVVSVVSVVVSVVVSVVVNVVSVVVSVVVNVVVD

Radius of gyration: 18.25 Å; Cα contacts (8 Å, |Δi|>4): 45; chains: 1; bounding box: 40×24×46 Å